Protein AF-A0A7J2Z016-F1 (afdb_monomer_lite)

Structure (mmCIF, N/CA/C/O backbone):
data_AF-A0A7J2Z016-F1
#
_entry.id   AF-A0A7J2Z016-F1
#
loop_
_atom_site.group_PDB
_atom_site.id
_atom_site.type_symbol
_atom_site.label_atom_id
_atom_site.label_alt_id
_atom_site.label_comp_id
_atom_site.label_asym_id
_atom_site.label_entity_id
_atom_site.label_seq_id
_atom_site.pdbx_PDB_ins_code
_atom_site.Cartn_x
_atom_site.Cartn_y
_atom_site.Cartn_z
_atom_site.occupancy
_atom_site.B_iso_or_equiv
_atom_site.auth_seq_id
_atom_site.auth_comp_id
_atom_site.auth_asym_id
_atom_site.auth_atom_id
_atom_site.pdbx_PDB_model_num
ATOM 1 N N . MET A 1 1 ? 5.847 -7.492 14.030 1.00 51.62 1 MET A N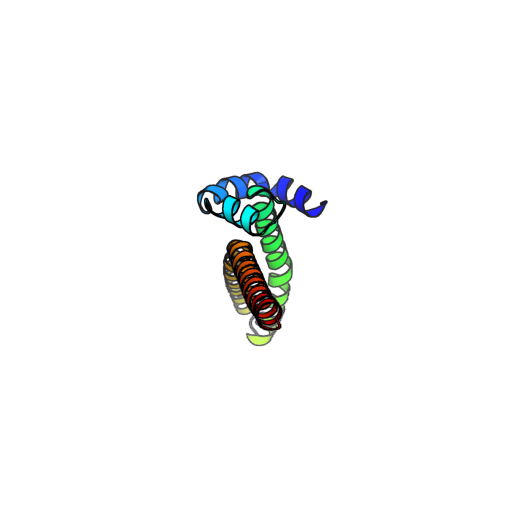 1
ATOM 2 C CA . MET A 1 1 ? 6.510 -6.354 14.717 1.00 51.62 1 MET A CA 1
ATOM 3 C C . MET A 1 1 ? 7.839 -5.915 14.092 1.00 51.62 1 MET A C 1
ATOM 5 O O . MET A 1 1 ? 8.040 -4.714 14.001 1.00 51.62 1 MET A O 1
ATOM 9 N N . LYS A 1 2 ? 8.727 -6.807 13.609 1.00 63.06 2 LYS A N 1
ATOM 10 C CA . LYS A 1 2 ? 10.016 -6.391 13.001 1.00 63.06 2 LYS A CA 1
ATOM 11 C C . LYS A 1 2 ? 9.861 -5.505 11.745 1.00 63.06 2 LYS A C 1
ATOM 13 O O . LYS A 1 2 ? 10.536 -4.492 11.645 1.00 63.06 2 LYS A O 1
ATOM 18 N N . PHE A 1 3 ? 8.912 -5.823 10.859 1.00 64.44 3 PHE A N 1
ATOM 19 C CA . PHE A 1 3 ? 8.652 -5.057 9.625 1.00 64.44 3 PHE A CA 1
ATOM 20 C C . PHE A 1 3 ? 8.160 -3.624 9.872 1.00 64.44 3 PHE A C 1
ATOM 22 O O . PHE A 1 3 ? 8.655 -2.696 9.249 1.00 64.44 3 PHE A O 1
ATOM 29 N N . ALA A 1 4 ? 7.243 -3.440 10.830 1.00 64.50 4 ALA A N 1
ATOM 30 C CA . ALA A 1 4 ? 6.714 -2.125 11.201 1.00 64.50 4 ALA A CA 1
ATOM 31 C C . ALA A 1 4 ? 7.809 -1.183 11.720 1.00 64.50 4 ALA A C 1
ATOM 33 O O . ALA A 1 4 ? 7.789 0.016 11.461 1.00 64.50 4 ALA A O 1
ATOM 34 N N . LYS A 1 5 ? 8.782 -1.747 12.444 1.00 68.75 5 LYS A N 1
ATOM 35 C CA . LYS A 1 5 ? 9.903 -0.998 13.008 1.00 68.75 5 LYS A CA 1
ATOM 36 C C . LYS A 1 5 ? 10.872 -0.546 11.913 1.00 68.75 5 LYS A C 1
ATOM 38 O O . LYS A 1 5 ? 11.269 0.609 11.907 1.00 68.75 5 LYS A O 1
ATOM 43 N N . VAL A 1 6 ? 11.170 -1.428 10.954 1.00 72.38 6 VAL A N 1
ATOM 44 C CA . VAL A 1 6 ? 11.998 -1.099 9.781 1.00 72.38 6 VAL A CA 1
ATOM 45 C C . VAL A 1 6 ? 11.319 -0.039 8.910 1.00 72.38 6 VAL A C 1
ATOM 47 O O . VAL A 1 6 ? 11.959 0.941 8.546 1.00 72.38 6 VAL A O 1
ATOM 50 N N . SER A 1 7 ? 10.018 -0.176 8.627 1.00 73.81 7 SER A N 1
ATOM 51 C CA . SER A 1 7 ? 9.289 0.825 7.837 1.00 73.81 7 SER A CA 1
ATOM 52 C C . SER A 1 7 ? 9.249 2.191 8.513 1.00 73.81 7 SER A C 1
ATOM 54 O O . SER A 1 7 ? 9.426 3.205 7.848 1.00 73.81 7 SER A O 1
ATOM 56 N N . MET A 1 8 ? 9.053 2.219 9.832 1.00 75.75 8 MET A N 1
ATOM 57 C CA . MET A 1 8 ? 9.087 3.447 10.623 1.00 75.75 8 MET A CA 1
ATOM 58 C C . MET A 1 8 ? 10.451 4.133 10.514 1.00 75.75 8 MET A C 1
ATOM 60 O O . MET A 1 8 ? 10.512 5.290 10.135 1.00 75.75 8 MET A O 1
ATOM 64 N N . THR A 1 9 ? 11.563 3.440 10.752 1.00 77.50 9 THR A N 1
ATOM 65 C CA . THR A 1 9 ? 12.880 4.101 10.765 1.00 77.50 9 THR A CA 1
ATOM 66 C C . THR A 1 9 ? 13.234 4.798 9.445 1.00 77.50 9 THR A C 1
ATOM 68 O O . THR A 1 9 ? 13.809 5.881 9.477 1.00 77.50 9 THR A O 1
ATOM 71 N N . PHE A 1 10 ? 12.872 4.220 8.295 1.00 74.38 10 PHE A N 1
ATOM 72 C CA . PHE A 1 10 ? 13.225 4.783 6.985 1.00 74.38 10 PHE A CA 1
ATOM 73 C C . PHE A 1 10 ? 12.164 5.724 6.399 1.00 74.38 10 PHE A C 1
ATOM 75 O O . PHE A 1 10 ? 12.514 6.695 5.732 1.00 74.38 10 PHE A O 1
ATOM 82 N N . PHE A 1 11 ? 10.875 5.458 6.635 1.00 85.31 11 PHE A N 1
ATOM 83 C CA . PHE A 1 11 ? 9.772 6.149 5.949 1.00 85.31 11 PHE A CA 1
ATOM 84 C C . PHE A 1 11 ? 8.892 6.984 6.880 1.00 85.31 11 PHE A C 1
ATOM 86 O O . PHE A 1 11 ? 7.852 7.477 6.444 1.00 85.31 11 PHE A O 1
ATOM 93 N N . HIS A 1 12 ? 9.279 7.171 8.142 1.00 83.88 12 HIS A N 1
ATOM 94 C CA . HIS A 1 12 ? 8.583 8.071 9.062 1.00 83.88 12 HIS A CA 1
ATOM 95 C C . HIS A 1 12 ? 8.437 9.511 8.539 1.00 83.88 12 HIS A C 1
ATOM 97 O O . HIS A 1 12 ? 7.299 9.971 8.476 1.00 83.88 12 HIS A O 1
ATOM 103 N N . PRO A 1 13 ? 9.498 10.209 8.072 1.00 83.81 13 PRO A N 1
ATOM 104 C CA . PRO A 1 13 ? 9.358 11.602 7.630 1.00 83.81 13 PRO A CA 1
ATOM 105 C C . PRO A 1 13 ? 8.454 11.741 6.396 1.00 83.81 13 PRO A C 1
ATOM 107 O O . PRO A 1 13 ? 7.684 12.690 6.281 1.00 83.81 13 PRO A O 1
ATOM 110 N N . LEU A 1 14 ? 8.494 10.761 5.487 1.00 82.50 14 LEU A N 1
ATOM 111 C CA . LEU A 1 14 ? 7.605 10.720 4.324 1.00 82.50 14 LEU A CA 1
ATOM 112 C C . LEU A 1 14 ? 6.155 10.450 4.733 1.00 82.50 14 LEU A C 1
ATOM 114 O O . LEU A 1 14 ? 5.236 11.069 4.203 1.00 82.50 14 LEU A O 1
ATOM 118 N N . ALA A 1 15 ? 5.941 9.553 5.695 1.00 83.88 15 ALA A N 1
ATOM 119 C CA . ALA A 1 15 ? 4.611 9.269 6.209 1.00 83.88 15 ALA A CA 1
ATOM 120 C C . ALA A 1 15 ? 4.006 10.478 6.938 1.00 83.88 15 ALA A C 1
ATOM 122 O O . ALA A 1 15 ? 2.830 10.768 6.738 1.00 83.88 15 ALA A O 1
ATOM 123 N N . GLU A 1 16 ? 4.790 11.217 7.725 1.00 84.88 16 GLU A N 1
ATOM 124 C CA . GLU A 1 16 ? 4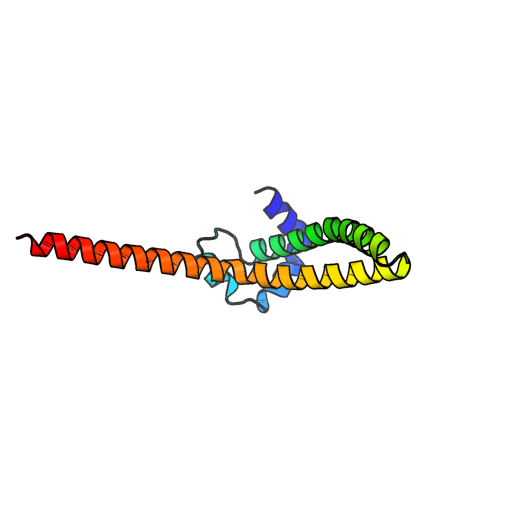.323 12.452 8.368 1.00 84.88 16 GLU A CA 1
ATOM 125 C C . GLU A 1 16 ? 3.989 13.549 7.355 1.00 84.88 16 GLU A C 1
ATOM 127 O O . GLU A 1 16 ? 2.975 14.223 7.515 1.00 84.88 16 GLU A O 1
ATOM 132 N N . ALA A 1 17 ? 4.771 13.689 6.281 1.00 86.56 17 ALA A N 1
ATOM 133 C CA . ALA A 1 17 ? 4.501 14.670 5.230 1.00 86.56 17 ALA A CA 1
ATOM 134 C C . ALA A 1 17 ? 3.209 14.374 4.448 1.00 86.56 17 ALA A C 1
ATOM 136 O O . ALA A 1 17 ? 2.536 15.294 3.982 1.00 86.56 17 ALA A O 1
ATOM 137 N N . ILE A 1 18 ? 2.856 13.094 4.296 1.00 85.56 18 ILE A N 1
ATOM 138 C CA . ILE A 1 18 ? 1.681 12.659 3.529 1.00 85.56 18 ILE A CA 1
ATOM 139 C C . ILE A 1 18 ? 0.432 12.529 4.425 1.00 85.56 18 ILE A C 1
ATOM 141 O O . ILE A 1 18 ? -0.697 12.622 3.942 1.00 85.56 18 ILE A O 1
ATOM 145 N N . LEU A 1 19 ? 0.601 12.375 5.742 1.00 86.62 19 LEU A N 1
ATOM 146 C CA . LEU A 1 19 ? -0.494 12.260 6.711 1.00 86.62 19 LEU A CA 1
ATOM 147 C C . LEU A 1 19 ? -1.580 13.358 6.597 1.00 86.62 19 LEU A C 1
ATOM 149 O O . LEU A 1 19 ? -2.757 13.002 6.699 1.00 86.62 19 LEU A O 1
ATOM 153 N N . PRO A 1 20 ? -1.261 14.649 6.355 1.00 88.25 20 PRO A N 1
ATOM 154 C CA . PRO A 1 20 ? -2.262 15.712 6.242 1.00 88.25 20 PRO A CA 1
ATOM 155 C C . PRO A 1 20 ? -3.259 15.504 5.098 1.00 88.25 20 PRO A C 1
ATOM 157 O O . PRO A 1 20 ? -4.385 15.986 5.183 1.00 88.25 20 PRO A O 1
ATOM 160 N N . TYR A 1 21 ? -2.882 14.762 4.052 1.00 86.06 21 TYR A N 1
ATOM 161 C CA . TYR A 1 21 ? -3.771 14.440 2.933 1.00 86.06 21 TYR A CA 1
ATOM 162 C C . TYR A 1 21 ? -4.811 13.368 3.292 1.00 86.06 21 TYR A C 1
ATOM 164 O O . TYR A 1 21 ? -5.784 13.185 2.563 1.00 86.06 21 TYR A O 1
ATOM 172 N N . PHE A 1 22 ? -4.637 12.675 4.423 1.00 85.75 22 PHE A N 1
ATOM 173 C CA . PHE A 1 22 ? -5.505 11.586 4.871 1.00 85.75 22 PHE A CA 1
ATOM 174 C C . PHE A 1 22 ? -5.988 11.789 6.320 1.00 85.75 22 PHE A C 1
ATOM 176 O O . PHE A 1 22 ? -5.725 10.947 7.186 1.00 85.75 22 PHE A O 1
ATOM 183 N N . PRO A 1 23 ? -6.736 12.872 6.616 1.00 82.75 23 PRO A N 1
ATOM 184 C CA . PRO A 1 23 ? -7.168 13.188 7.981 1.00 82.75 23 PRO A CA 1
ATOM 185 C C . PRO A 1 23 ? -8.107 12.121 8.572 1.00 82.75 23 PRO A C 1
ATOM 187 O O . PRO A 1 23 ? -8.061 11.829 9.768 1.00 82.75 23 PRO A O 1
ATOM 190 N N . GLU A 1 24 ? -8.923 11.482 7.730 1.00 86.25 24 GLU A N 1
ATOM 191 C CA . GLU A 1 24 ? -9.882 10.447 8.139 1.00 86.25 24 GLU A CA 1
ATOM 192 C C . GLU A 1 24 ? -9.217 9.117 8.511 1.00 86.25 24 GLU A C 1
ATOM 194 O O . GLU A 1 24 ? -9.790 8.336 9.275 1.00 86.25 24 GLU A O 1
ATOM 199 N N . LEU A 1 25 ? -7.986 8.874 8.045 1.00 86.38 25 LEU A N 1
ATOM 200 C CA . LEU A 1 25 ? -7.318 7.574 8.143 1.00 86.38 25 LEU A CA 1
ATOM 201 C C . LEU A 1 25 ? -7.190 7.094 9.592 1.00 86.38 25 LEU A C 1
ATOM 203 O O . LEU A 1 25 ? -7.366 5.914 9.880 1.00 86.38 25 LEU A O 1
ATOM 207 N N . LYS A 1 26 ? -6.943 8.013 10.534 1.00 85.19 26 LYS A N 1
ATOM 208 C CA . LYS A 1 26 ? -6.894 7.688 11.970 1.00 85.19 26 LYS A CA 1
ATOM 209 C C . LYS A 1 26 ? -8.229 7.145 12.480 1.00 85.19 26 LYS A C 1
ATOM 211 O O . LYS A 1 26 ? -8.260 6.197 13.268 1.00 85.19 26 LYS A O 1
ATOM 216 N N . SER A 1 27 ? -9.329 7.760 12.052 1.00 86.38 27 SER A N 1
ATOM 217 C CA . SER A 1 27 ? -10.676 7.350 12.445 1.00 86.38 27 SER A CA 1
ATOM 218 C C . SER A 1 27 ? -11.067 6.021 11.796 1.00 86.38 27 SER A C 1
ATOM 220 O O . SER A 1 27 ? -11.614 5.151 12.479 1.00 86.38 27 SER A O 1
ATOM 222 N N . ASP A 1 28 ? -10.682 5.814 10.536 1.00 86.38 28 ASP A N 1
ATOM 223 C CA . ASP A 1 28 ? -10.953 4.585 9.794 1.00 86.38 28 ASP A CA 1
ATOM 224 C C . ASP A 1 28 ? -10.168 3.400 10.357 1.00 86.38 28 ASP A C 1
ATOM 226 O O . ASP A 1 28 ? -10.741 2.340 10.595 1.00 86.38 28 ASP A O 1
ATOM 230 N N . LEU A 1 29 ? -8.884 3.571 10.683 1.00 87.69 29 LEU A N 1
ATOM 231 C CA . LEU A 1 29 ? -8.086 2.520 11.326 1.00 87.69 29 LEU A CA 1
ATOM 232 C C . LEU A 1 29 ? -8.695 2.085 12.665 1.00 87.69 29 LEU A C 1
ATOM 234 O O . LEU A 1 29 ? -8.802 0.886 12.944 1.00 87.69 29 LEU A O 1
ATOM 238 N N . LYS A 1 30 ? -9.169 3.049 13.466 1.00 87.06 30 LYS A N 1
ATOM 239 C CA . LYS A 1 30 ? -9.837 2.769 14.742 1.00 87.06 30 LYS A CA 1
ATOM 240 C C . LYS A 1 30 ? -11.148 2.004 14.536 1.00 87.06 30 LYS A C 1
ATOM 242 O O . LYS A 1 30 ? -11.394 1.030 15.247 1.00 87.06 30 LYS A O 1
ATOM 247 N N . ARG A 1 31 ? -11.969 2.402 13.558 1.00 83.88 31 ARG A N 1
ATOM 248 C CA . ARG A 1 31 ? -13.235 1.723 13.209 1.00 83.88 31 ARG A CA 1
ATOM 249 C C . ARG A 1 31 ? -13.005 0.320 12.638 1.00 83.88 31 ARG A C 1
ATOM 251 O O . ARG A 1 31 ? -13.730 -0.611 12.988 1.00 83.88 31 ARG A O 1
ATOM 258 N N . ALA A 1 32 ? -11.958 0.150 11.834 1.00 83.94 32 ALA A N 1
ATOM 259 C CA . ALA A 1 32 ? -11.528 -1.136 11.293 1.00 83.94 32 ALA A CA 1
ATOM 260 C C . ALA A 1 32 ? -10.953 -2.077 12.371 1.00 83.94 32 ALA A C 1
ATOM 262 O O . ALA A 1 32 ? -10.832 -3.278 12.142 1.00 83.94 32 ALA A O 1
ATOM 263 N N . GLY A 1 33 ? -10.628 -1.565 13.565 1.00 83.19 33 GLY A N 1
ATOM 264 C CA . GLY A 1 33 ? -10.018 -2.346 14.645 1.00 83.19 33 GLY A CA 1
ATOM 265 C C . GLY A 1 33 ? -8.535 -2.647 14.415 1.00 83.19 33 GLY A C 1
ATOM 266 O O . GLY A 1 33 ? -7.995 -3.578 15.014 1.00 83.19 33 GLY A O 1
ATOM 267 N N . ILE A 1 34 ? -7.870 -1.874 13.554 1.00 85.19 34 ILE A N 1
ATOM 268 C CA . ILE A 1 34 ? -6.447 -2.027 13.259 1.00 85.19 34 ILE A CA 1
ATOM 269 C C . ILE A 1 34 ? -5.650 -1.325 14.365 1.00 85.19 34 ILE A C 1
ATOM 271 O O . ILE A 1 34 ? -5.768 -0.120 14.572 1.00 85.19 34 ILE A O 1
ATOM 275 N N . ARG A 1 35 ? -4.823 -2.087 15.092 1.00 82.50 35 ARG A N 1
ATOM 276 C CA . ARG A 1 35 ? -3.982 -1.594 16.201 1.00 82.50 35 ARG A CA 1
ATOM 277 C C . ARG A 1 35 ? -2.669 -0.969 15.703 1.00 82.50 35 ARG A C 1
ATOM 279 O O . ARG A 1 35 ? -1.602 -1.339 16.180 1.00 82.50 35 ARG A O 1
ATOM 286 N N . LEU A 1 36 ? -2.745 -0.086 14.711 1.00 82.50 36 LEU A N 1
ATOM 287 C CA . LEU A 1 36 ? -1.592 0.631 14.154 1.00 82.50 36 LEU A CA 1
ATOM 288 C C . LEU A 1 36 ? -1.858 2.133 14.182 1.00 82.50 36 LEU A C 1
ATOM 290 O O . LEU A 1 36 ? -2.994 2.574 13.986 1.00 82.50 36 LEU A O 1
ATOM 294 N N . SER A 1 37 ? -0.807 2.919 14.401 1.00 85.81 37 SER A N 1
ATOM 295 C CA . SER A 1 37 ? -0.868 4.365 14.187 1.00 85.81 37 SER A CA 1
ATOM 296 C C . SER A 1 37 ? -1.035 4.676 12.695 1.00 85.81 37 SER A C 1
ATOM 298 O O . SER A 1 37 ? -0.537 3.942 11.842 1.00 85.81 37 SER A O 1
ATOM 300 N N . SER A 1 38 ? -1.686 5.795 12.361 1.00 85.19 38 SER A N 1
ATOM 301 C CA . SER A 1 38 ? -1.815 6.265 10.973 1.00 85.19 38 SER A CA 1
ATOM 302 C C . SER A 1 38 ? -0.459 6.405 10.284 1.00 85.19 38 SER A C 1
ATOM 304 O O . SER A 1 38 ? -0.321 6.059 9.114 1.00 85.19 38 SER A O 1
ATOM 306 N N . VAL A 1 39 ? 0.554 6.846 11.035 1.00 85.50 39 VAL A N 1
ATOM 307 C CA . VAL A 1 39 ? 1.928 6.980 10.540 1.00 85.50 39 VAL A CA 1
ATOM 308 C C . VAL A 1 39 ? 2.552 5.607 10.288 1.00 85.50 39 VAL A C 1
ATOM 310 O O . VAL A 1 39 ? 3.133 5.391 9.234 1.00 85.50 39 VAL A O 1
ATOM 313 N N . GLU A 1 40 ? 2.370 4.641 11.198 1.00 84.12 40 GLU A N 1
ATOM 314 C CA . GLU A 1 40 ? 2.871 3.266 11.013 1.00 84.12 40 GLU A CA 1
ATOM 315 C C . GLU A 1 40 ? 2.263 2.599 9.786 1.00 84.12 40 GLU A C 1
ATOM 317 O O . GLU A 1 40 ? 2.971 1.939 9.025 1.00 84.12 40 GLU A O 1
ATOM 322 N N . PHE A 1 41 ? 0.955 2.776 9.600 1.00 87.56 41 PHE A N 1
ATOM 323 C CA . PHE A 1 41 ? 0.228 2.231 8.464 1.00 87.56 41 PHE A CA 1
ATOM 324 C C . PHE A 1 41 ? 0.750 2.813 7.148 1.00 87.56 41 PHE A C 1
ATOM 326 O O . PHE A 1 41 ? 1.039 2.074 6.209 1.00 87.56 41 PHE A O 1
ATOM 333 N N . LEU A 1 42 ? 0.950 4.131 7.093 1.00 87.62 42 LEU A N 1
ATOM 334 C CA . LEU A 1 42 ? 1.426 4.789 5.883 1.00 87.62 42 LEU A CA 1
ATOM 335 C C . LEU A 1 42 ? 2.896 4.455 5.587 1.00 87.62 42 LEU A C 1
ATOM 337 O O . LEU A 1 42 ? 3.229 4.137 4.447 1.00 87.62 42 LEU A O 1
ATOM 341 N N . SER A 1 43 ? 3.759 4.419 6.607 1.00 87.19 43 SER A N 1
ATOM 342 C CA . SER A 1 43 ? 5.148 3.965 6.460 1.00 87.19 43 SER A CA 1
ATOM 343 C C . SER A 1 43 ? 5.228 2.519 5.962 1.00 87.19 43 SER A C 1
ATOM 345 O O . SER A 1 43 ? 6.072 2.208 5.120 1.00 87.19 43 SER A O 1
ATOM 347 N N . GLN A 1 44 ? 4.354 1.627 6.444 1.00 87.69 44 GLN A N 1
ATOM 348 C CA . GLN A 1 44 ? 4.262 0.265 5.911 1.00 87.69 44 GLN A CA 1
ATOM 349 C C . GLN A 1 44 ? 3.821 0.256 4.448 1.00 87.69 44 GLN A C 1
ATOM 351 O O . GLN A 1 44 ? 4.438 -0.443 3.648 1.00 87.69 44 GLN A O 1
ATOM 356 N N . GLY A 1 45 ? 2.800 1.038 4.088 1.00 87.06 45 GLY A N 1
ATOM 357 C CA . GLY A 1 45 ? 2.332 1.169 2.706 1.00 87.06 45 GLY A CA 1
ATOM 358 C C . GLY A 1 45 ? 3.444 1.593 1.747 1.00 87.06 45 GLY A C 1
ATOM 359 O O . GLY A 1 45 ? 3.640 0.952 0.715 1.00 87.06 45 GLY A O 1
ATOM 360 N N . ILE A 1 46 ? 4.229 2.604 2.128 1.00 87.88 46 ILE A N 1
ATOM 361 C CA . ILE A 1 46 ? 5.376 3.082 1.341 1.00 87.88 46 ILE A CA 1
ATOM 362 C C . ILE A 1 46 ? 6.430 1.977 1.179 1.00 87.88 46 ILE A C 1
ATOM 364 O O . ILE A 1 46 ? 6.930 1.757 0.074 1.00 87.88 46 ILE A O 1
ATOM 368 N N . LEU A 1 47 ? 6.736 1.232 2.247 1.00 88.44 47 LEU A N 1
ATOM 369 C CA . LEU A 1 47 ? 7.669 0.107 2.160 1.00 88.44 47 LEU A CA 1
ATOM 370 C C . LEU A 1 47 ? 7.146 -0.976 1.206 1.00 88.44 47 LEU A C 1
ATOM 372 O O . LEU A 1 47 ? 7.904 -1.466 0.369 1.00 88.44 47 LEU A O 1
ATOM 376 N N . TYR A 1 48 ? 5.862 -1.333 1.290 1.00 88.06 48 TYR A N 1
ATOM 377 C CA . TYR A 1 48 ? 5.263 -2.306 0.374 1.00 88.06 48 TYR A CA 1
ATOM 378 C C . TYR A 1 48 ? 5.344 -1.850 -1.080 1.00 88.06 48 TYR A C 1
ATOM 380 O O . TYR A 1 48 ? 5.665 -2.664 -1.939 1.00 88.06 48 TYR A O 1
ATOM 388 N N . MET A 1 49 ? 5.125 -0.567 -1.365 1.00 89.25 49 MET A N 1
ATOM 389 C CA . MET A 1 49 ? 5.284 -0.031 -2.721 1.00 89.25 49 MET A CA 1
ATOM 390 C C . MET A 1 49 ? 6.710 -0.153 -3.222 1.00 89.25 49 MET A C 1
ATOM 392 O O . MET A 1 49 ? 6.916 -0.579 -4.354 1.00 89.25 49 MET A O 1
ATOM 396 N N . LEU A 1 50 ? 7.695 0.157 -2.379 1.00 89.31 50 LEU A N 1
ATOM 397 C CA . LEU A 1 50 ? 9.093 -0.031 -2.742 1.00 89.31 50 LEU A CA 1
ATOM 398 C C . LEU A 1 50 ? 9.386 -1.507 -3.050 1.00 89.31 50 LEU A C 1
ATOM 400 O O . LEU A 1 50 ? 10.051 -1.817 -4.034 1.00 89.31 50 LEU A O 1
ATOM 404 N N . LEU A 1 51 ? 8.850 -2.424 -2.245 1.00 89.62 51 LEU A N 1
ATOM 405 C CA . LEU A 1 51 ? 9.043 -3.859 -2.433 1.00 89.62 51 LEU A CA 1
ATOM 406 C C . LEU A 1 51 ? 8.380 -4.364 -3.726 1.00 89.62 51 LEU A C 1
ATOM 408 O O . LEU A 1 51 ? 8.998 -5.104 -4.491 1.00 89.62 51 LEU A O 1
ATOM 412 N N . VAL A 1 52 ? 7.154 -3.912 -4.002 1.00 89.50 52 VAL A N 1
ATOM 413 C CA . VAL A 1 52 ? 6.435 -4.189 -5.254 1.00 89.50 52 VAL A CA 1
ATOM 414 C C . VAL A 1 52 ? 7.182 -3.604 -6.448 1.00 89.50 52 VAL A C 1
ATOM 416 O O . VAL A 1 52 ? 7.242 -4.254 -7.483 1.00 89.50 52 VAL A O 1
ATOM 419 N N . PHE A 1 53 ? 7.804 -2.433 -6.318 1.00 90.00 53 PHE A N 1
ATOM 420 C CA . PHE A 1 53 ? 8.602 -1.839 -7.388 1.00 90.00 53 PHE A CA 1
ATOM 421 C C . PHE A 1 53 ? 9.867 -2.651 -7.686 1.00 90.00 53 PHE A C 1
ATOM 423 O O . PHE A 1 53 ? 10.124 -2.982 -8.842 1.00 90.00 53 PHE A O 1
ATOM 430 N N . ILE A 1 54 ? 10.630 -3.013 -6.648 1.00 91.31 54 ILE A N 1
ATOM 431 C CA . ILE A 1 54 ? 11.890 -3.764 -6.776 1.00 91.31 54 ILE A CA 1
ATOM 432 C C . ILE A 1 54 ? 11.657 -5.134 -7.417 1.00 91.31 54 ILE A C 1
ATOM 434 O O . ILE A 1 54 ? 12.469 -5.575 -8.225 1.00 91.31 54 ILE A O 1
ATOM 438 N N . ILE A 1 55 ? 10.556 -5.804 -7.071 1.00 90.88 55 ILE A N 1
ATOM 439 C CA . ILE A 1 55 ? 10.217 -7.123 -7.622 1.00 90.88 55 ILE A CA 1
ATOM 440 C C . ILE A 1 55 ? 9.483 -6.982 -8.960 1.00 90.88 55 ILE A C 1
ATOM 442 O O . ILE A 1 55 ? 9.738 -7.737 -9.893 1.00 90.88 55 ILE A O 1
ATOM 446 N N . GLY A 1 56 ? 8.582 -6.011 -9.082 1.00 88.69 56 GLY A N 1
ATOM 447 C CA . GLY A 1 56 ? 7.748 -5.814 -10.263 1.00 88.69 56 GLY A CA 1
ATOM 448 C C . GLY A 1 56 ? 8.546 -5.350 -11.474 1.00 88.69 56 GLY A C 1
ATOM 449 O O . GLY A 1 56 ? 8.344 -5.872 -12.565 1.00 88.69 56 GLY A O 1
ATOM 450 N N . LEU A 1 57 ? 9.490 -4.424 -11.300 1.00 89.81 57 LEU A N 1
ATOM 451 C CA . LEU A 1 57 ? 10.281 -3.881 -12.405 1.00 89.81 57 LEU A CA 1
ATOM 452 C C . LEU A 1 57 ? 11.062 -4.954 -13.190 1.00 89.81 57 LEU A C 1
ATOM 454 O O . LEU A 1 57 ? 10.909 -4.981 -14.411 1.00 89.81 57 LEU A O 1
ATOM 458 N N . PRO A 1 58 ? 11.844 -5.869 -12.578 1.00 89.88 58 PRO A N 1
ATOM 459 C CA . PRO A 1 58 ? 12.525 -6.920 -13.334 1.00 89.88 58 PRO A CA 1
ATOM 460 C C . PRO A 1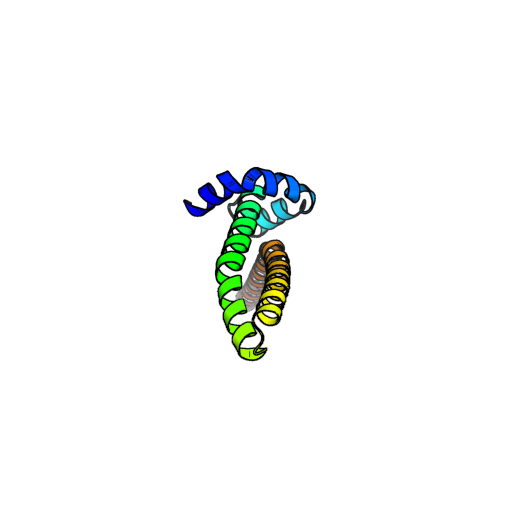 58 ? 11.536 -7.892 -13.986 1.00 89.88 58 PRO A C 1
ATOM 462 O O . PRO A 1 58 ? 11.741 -8.279 -15.134 1.00 89.88 58 PRO A O 1
ATOM 465 N N . VAL A 1 59 ? 10.438 -8.237 -13.304 1.00 90.06 59 VAL A N 1
ATOM 466 C CA . VAL A 1 59 ? 9.399 -9.126 -13.849 1.00 90.06 59 VAL A CA 1
ATOM 467 C C . VAL A 1 59 ? 8.765 -8.517 -15.101 1.00 90.06 59 VAL A C 1
ATOM 469 O O . VAL A 1 59 ? 8.753 -9.148 -16.158 1.00 90.06 59 VAL A O 1
ATOM 472 N N . PHE A 1 60 ? 8.296 -7.271 -15.021 1.00 88.94 60 PHE A N 1
ATOM 473 C CA . PHE A 1 60 ? 7.698 -6.577 -16.160 1.00 88.94 60 PHE A CA 1
ATOM 474 C C . PHE A 1 60 ? 8.716 -6.290 -17.260 1.00 88.94 60 PHE A C 1
ATOM 476 O O . PHE A 1 60 ? 8.372 -6.406 -18.432 1.00 88.94 60 PHE A O 1
ATOM 483 N N . SER A 1 61 ? 9.962 -5.965 -16.910 1.00 88.31 61 SER A N 1
ATOM 484 C CA . SER A 1 61 ? 11.034 -5.740 -17.884 1.00 88.31 61 SER A CA 1
ATOM 485 C C . SER A 1 61 ? 11.271 -6.981 -18.748 1.00 88.31 61 SER A C 1
ATOM 487 O O . SER A 1 61 ? 11.282 -6.874 -19.973 1.00 88.31 61 SER A O 1
ATOM 489 N N . VAL A 1 62 ? 11.353 -8.172 -18.143 1.00 88.00 62 VAL A N 1
ATOM 490 C CA . VAL A 1 62 ? 11.518 -9.437 -18.883 1.00 88.00 62 VAL A CA 1
ATOM 491 C C . VAL A 1 62 ? 10.306 -9.730 -19.769 1.00 88.00 62 VAL A C 1
ATOM 493 O O . VAL A 1 62 ? 10.473 -10.070 -20.942 1.00 88.00 62 VAL A O 1
ATOM 496 N N . ILE A 1 63 ? 9.090 -9.555 -19.243 1.00 89.50 63 ILE A N 1
ATOM 497 C CA . ILE A 1 63 ? 7.852 -9.777 -20.003 1.00 89.50 63 ILE A CA 1
ATOM 498 C C . ILE A 1 63 ? 7.803 -8.839 -21.215 1.00 89.50 63 ILE A C 1
ATOM 500 O O . ILE A 1 63 ? 7.674 -9.290 -22.351 1.00 89.50 63 ILE A O 1
ATOM 504 N N . PHE A 1 64 ? 7.959 -7.533 -21.012 1.00 88.25 64 PHE A N 1
ATOM 505 C CA . PHE A 1 64 ? 7.855 -6.563 -22.099 1.00 88.25 64 PHE A CA 1
ATOM 506 C C . PHE A 1 64 ? 9.006 -6.662 -23.100 1.00 88.25 64 PHE A C 1
ATOM 508 O O . PHE A 1 64 ? 8.765 -6.509 -24.298 1.00 88.25 64 PHE A O 1
ATOM 515 N N . ALA A 1 65 ? 10.226 -6.978 -22.658 1.00 86.19 65 ALA A N 1
ATOM 516 C CA . ALA A 1 65 ? 11.343 -7.236 -23.565 1.00 86.19 65 ALA A CA 1
ATOM 517 C C . ALA A 1 65 ? 11.054 -8.419 -24.505 1.00 86.19 65 ALA A C 1
ATOM 519 O O . ALA A 1 65 ? 11.367 -8.340 -25.695 1.00 86.19 65 ALA A O 1
ATOM 520 N N . PHE A 1 66 ? 10.405 -9.477 -24.005 1.00 88.00 66 PHE A N 1
ATOM 521 C CA . PHE A 1 66 ? 10.000 -10.623 -24.822 1.00 88.00 66 PHE A CA 1
ATOM 522 C C . PHE A 1 66 ? 8.902 -10.264 -25.836 1.00 88.00 66 PHE A C 1
ATOM 524 O O . PHE A 1 66 ? 9.000 -10.624 -27.009 1.00 88.00 66 PHE A O 1
ATOM 531 N N . PHE A 1 67 ? 7.876 -9.519 -25.415 1.00 87.50 67 PHE A N 1
ATOM 532 C CA . PHE A 1 67 ? 6.740 -9.170 -26.278 1.00 87.50 67 PHE A CA 1
ATOM 533 C C . PHE A 1 67 ? 7.082 -8.133 -27.357 1.00 87.50 67 PHE A C 1
ATOM 535 O O . PHE A 1 67 ? 6.676 -8.283 -28.509 1.00 87.50 67 PHE A O 1
ATOM 542 N N . LEU A 1 68 ? 7.824 -7.079 -27.005 1.00 83.50 68 LEU A N 1
ATOM 543 C CA . LEU A 1 68 ? 8.078 -5.938 -27.895 1.00 83.50 68 LEU A CA 1
ATOM 544 C C . LEU A 1 68 ? 9.292 -6.141 -28.810 1.00 83.50 68 LEU A C 1
ATOM 546 O O . LEU A 1 68 ? 9.528 -5.316 -29.691 1.00 83.50 68 LEU A O 1
ATOM 550 N N . LYS A 1 69 ? 10.075 -7.213 -28.600 1.00 80.62 69 LYS A N 1
ATOM 551 C CA . LYS A 1 69 ? 11.305 -7.551 -29.350 1.00 80.62 69 LYS A CA 1
ATOM 552 C C . LYS A 1 69 ? 12.339 -6.413 -29.433 1.00 80.62 69 LYS A C 1
ATOM 554 O O . LYS A 1 69 ? 13.269 -6.472 -30.230 1.00 80.62 69 LYS A O 1
ATOM 559 N N . SER A 1 70 ? 12.189 -5.384 -28.603 1.00 82.62 70 SER A N 1
ATOM 560 C CA . SER A 1 70 ? 13.055 -4.214 -28.513 1.00 82.62 70 SER A CA 1
ATOM 561 C C . SER A 1 70 ? 13.309 -3.915 -27.043 1.00 82.62 70 SER A C 1
ATOM 563 O O . SER A 1 70 ? 12.381 -3.616 -26.288 1.00 82.62 70 SER A O 1
ATOM 565 N N . PHE A 1 71 ? 14.573 -4.013 -26.629 1.00 79.94 71 PHE A N 1
ATOM 566 C CA . PHE A 1 71 ? 14.969 -3.898 -25.226 1.00 79.94 71 PHE A CA 1
ATOM 567 C C . PHE A 1 71 ? 14.646 -2.517 -24.636 1.00 79.94 71 PHE A C 1
ATOM 569 O O . PHE A 1 71 ? 14.048 -2.427 -23.568 1.00 79.94 71 PHE A O 1
ATOM 576 N N . LEU A 1 72 ? 14.973 -1.440 -25.358 1.00 85.75 72 LEU A N 1
ATOM 577 C CA . LEU A 1 72 ? 14.742 -0.064 -24.902 1.00 85.75 72 LEU A CA 1
ATOM 578 C C . LEU A 1 72 ? 13.250 0.236 -24.725 1.00 85.75 72 LEU A C 1
ATOM 580 O O . LEU A 1 72 ? 12.842 0.802 -23.711 1.00 85.75 72 LEU A O 1
ATOM 584 N N . PHE A 1 73 ? 12.428 -0.177 -25.692 1.00 86.56 73 PHE A N 1
ATOM 585 C CA . PHE A 1 73 ? 10.988 0.066 -25.641 1.00 86.56 73 PHE A CA 1
ATOM 586 C C . PHE A 1 73 ? 10.302 -0.809 -24.580 1.00 86.56 73 PHE A C 1
ATOM 588 O O . PHE A 1 73 ? 9.403 -0.340 -23.879 1.00 86.56 73 PHE A O 1
ATOM 595 N N . GLY A 1 74 ? 10.765 -2.053 -24.406 1.00 86.19 74 GLY A N 1
ATOM 596 C CA . GLY A 1 74 ? 10.306 -2.952 -23.347 1.00 86.19 74 GLY A CA 1
ATOM 597 C C . GLY A 1 74 ? 10.629 -2.424 -21.950 1.00 86.19 74 GLY A C 1
ATOM 598 O O . GLY A 1 74 ? 9.755 -2.398 -21.083 1.00 86.19 74 GLY A O 1
ATOM 599 N N . PHE A 1 75 ? 11.845 -1.913 -21.749 1.00 86.44 75 PHE A N 1
ATOM 600 C CA . PHE A 1 75 ? 12.254 -1.325 -20.476 1.00 86.44 75 PHE A CA 1
ATOM 601 C C . PHE A 1 75 ? 11.442 -0.071 -20.138 1.00 86.44 75 PHE A C 1
ATOM 603 O O . PHE A 1 75 ? 10.889 0.019 -19.041 1.00 86.44 75 PHE A O 1
ATOM 610 N N . LEU A 1 76 ? 11.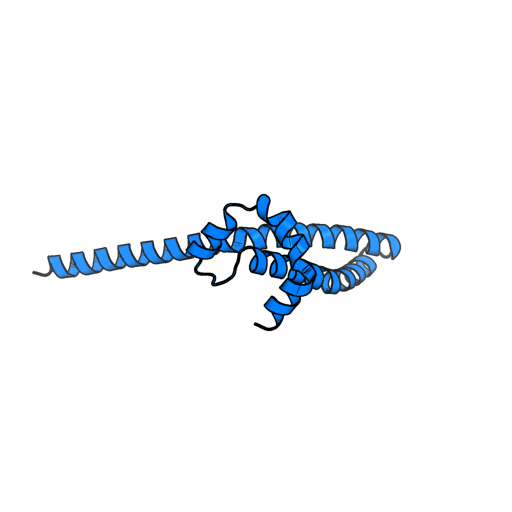284 0.857 -21.087 1.00 89.69 76 LEU A N 1
ATOM 611 C CA . LEU A 1 76 ? 10.493 2.070 -20.866 1.00 89.69 76 LEU A CA 1
ATOM 612 C C . LEU A 1 76 ? 9.027 1.736 -20.539 1.00 89.69 76 LEU A C 1
ATOM 614 O O . LEU A 1 76 ? 8.482 2.241 -19.558 1.00 89.69 76 LEU A O 1
ATOM 618 N N . SER A 1 77 ? 8.426 0.809 -21.292 1.00 88.88 77 SER A N 1
ATOM 619 C CA . SER A 1 77 ? 7.052 0.344 -21.054 1.00 88.88 77 SER A CA 1
ATOM 620 C C . SER A 1 77 ? 6.895 -0.339 -19.690 1.00 88.88 77 SER A C 1
ATOM 622 O O . SER A 1 77 ? 5.875 -0.160 -19.020 1.00 88.88 77 SER A O 1
ATOM 624 N N . SER A 1 78 ? 7.915 -1.081 -19.241 1.00 90.31 78 SER A N 1
ATOM 625 C CA . SER A 1 78 ? 7.916 -1.726 -17.924 1.00 90.31 78 SER A CA 1
ATOM 626 C C . SER A 1 78 ? 7.900 -0.714 -16.781 1.00 90.31 78 SER A C 1
ATOM 628 O O . SER A 1 78 ? 7.142 -0.892 -15.829 1.00 90.31 78 SER A O 1
ATOM 630 N N . ILE A 1 79 ? 8.653 0.384 -16.903 1.00 90.06 79 ILE A N 1
ATOM 631 C CA . ILE A 1 79 ? 8.683 1.453 -15.902 1.00 90.06 79 ILE A CA 1
ATOM 632 C C . ILE A 1 79 ? 7.309 2.115 -15.806 1.00 90.06 79 ILE A C 1
ATOM 634 O O . ILE A 1 79 ? 6.751 2.205 -14.711 1.00 90.06 79 ILE A O 1
ATOM 638 N N . THR A 1 80 ? 6.734 2.528 -16.940 1.00 91.44 80 THR A N 1
ATOM 639 C CA . THR A 1 80 ? 5.413 3.174 -16.973 1.00 91.44 80 THR A CA 1
ATOM 640 C C . THR A 1 80 ? 4.330 2.268 -16.386 1.00 91.44 80 THR A C 1
ATOM 642 O O . THR A 1 80 ? 3.522 2.712 -15.571 1.00 91.44 80 THR A O 1
ATOM 645 N N . THR A 1 81 ? 4.354 0.980 -16.734 1.00 90.38 81 THR A N 1
ATOM 646 C CA . THR A 1 81 ? 3.404 -0.012 -16.210 1.00 90.38 81 THR A CA 1
ATOM 647 C C . THR A 1 81 ? 3.582 -0.223 -14.706 1.00 90.38 81 THR A C 1
ATOM 649 O O . THR A 1 81 ? 2.598 -0.292 -13.973 1.00 90.38 81 THR A O 1
ATOM 652 N N . CYS A 1 82 ? 4.824 -0.275 -14.220 1.00 92.25 82 CYS A N 1
ATOM 653 C CA . CYS A 1 82 ? 5.109 -0.448 -12.799 1.00 92.25 82 CYS A CA 1
ATOM 654 C C . CYS A 1 82 ? 4.590 0.746 -11.982 1.00 92.25 82 CYS A C 1
ATOM 656 O O . CYS A 1 82 ? 3.901 0.547 -10.984 1.00 92.25 82 CYS A O 1
ATOM 658 N N . PHE A 1 83 ? 4.815 1.982 -12.444 1.00 90.88 83 PHE A N 1
ATOM 659 C CA . PHE A 1 83 ? 4.239 3.172 -11.807 1.00 90.88 83 PHE A CA 1
ATOM 660 C C . PHE A 1 83 ? 2.709 3.149 -11.796 1.00 90.88 83 PHE A C 1
ATOM 662 O O . PHE A 1 83 ? 2.106 3.436 -10.764 1.00 90.88 83 PHE A O 1
ATOM 669 N N . PHE A 1 84 ? 2.081 2.752 -12.904 1.00 92.06 84 PHE A N 1
ATOM 670 C CA . PHE A 1 84 ? 0.626 2.635 -12.980 1.00 92.06 84 PHE A CA 1
ATOM 671 C C . PHE A 1 84 ? 0.072 1.632 -11.953 1.00 92.06 84 PHE A C 1
ATOM 673 O O . PHE A 1 84 ? -0.874 1.934 -11.221 1.00 92.06 84 PHE A O 1
ATOM 680 N N . ILE A 1 85 ? 0.707 0.464 -11.833 1.00 91.19 85 ILE A N 1
ATOM 681 C CA . ILE A 1 85 ? 0.338 -0.565 -10.852 1.00 91.19 85 ILE A CA 1
ATOM 682 C C . ILE A 1 85 ? 0.546 -0.063 -9.422 1.00 91.19 85 ILE A C 1
ATOM 684 O O . ILE A 1 85 ? -0.317 -0.280 -8.572 1.00 91.19 85 ILE A O 1
ATOM 688 N N . LEU A 1 86 ? 1.649 0.637 -9.150 1.00 91.81 86 LEU A N 1
ATOM 689 C CA . LEU A 1 86 ? 1.906 1.225 -7.836 1.00 91.81 86 LEU A CA 1
ATOM 690 C C . LEU A 1 86 ? 0.842 2.249 -7.445 1.00 91.81 86 LEU A C 1
ATOM 692 O O . LEU A 1 86 ? 0.394 2.236 -6.300 1.00 91.81 86 LEU A O 1
ATOM 696 N N . SER A 1 87 ? 0.404 3.101 -8.374 1.00 90.50 87 SER A N 1
ATOM 697 C CA . SER A 1 87 ? -0.671 4.063 -8.115 1.00 90.50 87 SER A CA 1
ATOM 698 C C . SER A 1 87 ? -1.981 3.363 -7.754 1.00 90.50 87 SER A C 1
ATOM 700 O O . SER A 1 87 ? -2.612 3.723 -6.759 1.00 90.50 87 SER A O 1
ATOM 702 N N . ILE A 1 88 ? -2.366 2.324 -8.502 1.00 91.69 88 ILE A N 1
ATOM 703 C CA . ILE A 1 88 ? -3.563 1.527 -8.191 1.00 91.69 88 ILE A CA 1
ATOM 704 C C . ILE A 1 88 ? -3.422 0.863 -6.819 1.00 91.69 88 ILE A C 1
ATOM 706 O O . ILE A 1 88 ? -4.340 0.927 -5.999 1.00 91.69 88 ILE A O 1
ATOM 710 N N . PHE A 1 89 ? -2.264 0.262 -6.546 1.00 91.12 89 PHE A N 1
ATOM 711 C CA . PHE A 1 89 ? -1.989 -0.392 -5.274 1.00 91.12 89 PHE A CA 1
ATOM 712 C C . PHE A 1 89 ? -2.045 0.593 -4.098 1.00 91.12 89 PHE A C 1
ATOM 714 O O . PHE A 1 89 ? -2.633 0.269 -3.070 1.00 91.12 89 PHE A O 1
ATOM 721 N N . PHE A 1 90 ? -1.510 1.809 -4.252 1.00 89.19 90 PHE A N 1
ATOM 722 C CA . PHE A 1 90 ? -1.589 2.870 -3.242 1.00 89.19 90 PHE A CA 1
ATOM 723 C C . PHE A 1 90 ? -3.034 3.249 -2.932 1.00 89.19 90 PHE A C 1
ATOM 725 O O . PHE A 1 90 ? -3.430 3.269 -1.765 1.00 89.19 90 PHE A O 1
ATOM 732 N N . ILE A 1 91 ? -3.839 3.492 -3.967 1.00 89.25 91 ILE A N 1
ATOM 733 C CA . ILE A 1 91 ? -5.254 3.838 -3.802 1.00 89.25 91 ILE A CA 1
ATOM 734 C C . ILE A 1 91 ? -5.990 2.704 -3.085 1.00 89.25 91 ILE A C 1
ATOM 736 O O . ILE A 1 91 ? -6.737 2.956 -2.137 1.00 89.25 91 ILE A O 1
ATOM 740 N N . LEU A 1 92 ? -5.759 1.455 -3.490 1.00 89.31 92 LEU A N 1
ATOM 741 C CA . LEU A 1 92 ? -6.373 0.292 -2.854 1.00 89.31 92 LEU A CA 1
ATOM 742 C C . LEU A 1 92 ? -5.945 0.160 -1.384 1.00 89.31 92 LEU A C 1
ATOM 744 O O . LEU A 1 92 ? -6.786 -0.069 -0.517 1.00 89.31 92 LEU A O 1
ATOM 748 N N . TYR A 1 93 ? -4.656 0.342 -1.094 1.00 89.06 93 TYR A N 1
ATOM 749 C CA . TYR A 1 93 ? -4.092 0.212 0.249 1.00 89.06 93 TYR A CA 1
ATOM 750 C C . TYR A 1 93 ? -4.650 1.264 1.212 1.00 89.06 93 TYR A C 1
ATOM 752 O O . TYR A 1 93 ? -5.050 0.932 2.326 1.00 89.06 93 TYR A O 1
ATOM 760 N N . VAL A 1 94 ? -4.748 2.523 0.779 1.00 87.06 94 VAL A N 1
ATOM 761 C CA . VAL A 1 94 ? -5.331 3.597 1.597 1.00 87.06 94 VAL A CA 1
ATOM 762 C C . VAL A 1 94 ? -6.828 3.380 1.833 1.00 87.06 94 VAL A C 1
ATOM 764 O O . VAL A 1 94 ? -7.322 3.668 2.921 1.00 87.06 94 VAL A O 1
ATOM 767 N N . ASN A 1 95 ? -7.554 2.832 0.855 1.00 87.81 95 ASN A N 1
ATOM 768 C CA . ASN A 1 95 ? -8.984 2.531 0.992 1.00 87.81 95 ASN A CA 1
ATOM 769 C C . ASN A 1 95 ? -9.273 1.198 1.701 1.00 87.81 95 ASN A C 1
ATOM 771 O O . ASN A 1 95 ? -10.421 0.919 2.053 1.00 87.81 95 ASN A O 1
ATOM 775 N N . TYR A 1 96 ? -8.253 0.379 1.959 1.00 87.44 96 TYR A N 1
ATOM 776 C CA . TYR A 1 96 ? -8.403 -0.925 2.598 1.00 87.44 96 TYR A CA 1
ATOM 777 C C . TYR A 1 96 ? -9.129 -0.877 3.959 1.00 87.44 96 TYR A C 1
ATOM 779 O O . TYR A 1 96 ? -10.045 -1.680 4.163 1.00 87.44 96 TYR A O 1
ATOM 787 N N . PRO A 1 97 ? -8.836 0.069 4.880 1.00 86.06 97 PRO A N 1
ATOM 788 C CA . PRO A 1 97 ? -9.581 0.190 6.133 1.00 86.06 97 PRO A CA 1
ATOM 789 C C . PRO A 1 97 ? -11.076 0.454 5.909 1.00 86.06 97 PRO A C 1
ATOM 791 O O . PRO A 1 97 ? -11.906 -0.150 6.588 1.00 86.06 97 PRO A O 1
ATOM 794 N N . LYS A 1 98 ? -11.433 1.291 4.922 1.00 86.69 98 LYS A N 1
ATOM 795 C CA . LYS A 1 98 ? -12.831 1.604 4.575 1.00 86.69 98 LYS A CA 1
ATOM 796 C C . LYS A 1 98 ? -13.582 0.358 4.097 1.00 86.69 98 LYS A C 1
ATOM 798 O O . LYS A 1 98 ? -14.704 0.107 4.539 1.00 86.69 98 LYS A O 1
ATOM 803 N N . LEU A 1 99 ? -12.938 -0.471 3.272 1.00 87.44 99 LEU A N 1
ATOM 804 C CA . LEU A 1 99 ? -13.494 -1.755 2.825 1.00 87.44 99 LEU A CA 1
ATOM 805 C C . LEU A 1 99 ? -13.746 -2.710 4.003 1.00 87.44 99 LEU A C 1
ATOM 807 O O . LEU A 1 99 ? -14.797 -3.353 4.072 1.00 87.44 99 LEU A O 1
ATOM 811 N N . LEU A 1 100 ? -12.813 -2.768 4.956 1.00 88.62 100 LEU A N 1
ATOM 812 C CA . LEU A 1 100 ? -12.920 -3.637 6.129 1.00 88.62 100 LEU A CA 1
ATOM 813 C C . LEU A 1 100 ? -14.069 -3.214 7.059 1.00 88.62 100 LEU A C 1
ATOM 815 O O . LEU A 1 100 ? -14.795 -4.064 7.579 1.00 88.62 100 LEU A O 1
ATOM 819 N N . ILE A 1 101 ? -14.269 -1.903 7.232 1.00 87.44 101 ILE A N 1
ATOM 820 C CA . ILE A 1 101 ? -15.396 -1.346 7.996 1.00 87.44 101 ILE A CA 1
ATOM 821 C C . ILE A 1 101 ? -16.725 -1.744 7.350 1.00 87.44 101 ILE A C 1
ATOM 823 O O . ILE A 1 101 ? -17.612 -2.227 8.054 1.00 87.44 101 ILE A O 1
ATOM 827 N N . GLY A 1 102 ? -16.855 -1.600 6.027 1.00 86.25 102 GLY A N 1
ATOM 828 C CA . GLY A 1 102 ? -18.079 -1.960 5.306 1.00 86.25 102 GLY A CA 1
ATOM 829 C C . GLY A 1 102 ? -18.443 -3.439 5.461 1.00 86.25 102 GLY A C 1
ATOM 830 O O . GLY A 1 102 ? -19.587 -3.772 5.770 1.00 86.25 102 GLY A O 1
ATOM 831 N N . GLN A 1 103 ? -17.460 -4.338 5.343 1.00 87.56 103 GLN A N 1
ATOM 832 C CA . GLN A 1 103 ? -17.679 -5.772 5.565 1.00 87.56 103 GLN A CA 1
ATOM 833 C C . GLN A 1 103 ? -18.087 -6.086 7.007 1.00 87.56 103 GLN A C 1
ATOM 835 O O . GLN A 1 103 ? -18.945 -6.939 7.239 1.00 87.56 103 GLN A O 1
ATOM 840 N N . LYS A 1 104 ? -17.478 -5.402 7.981 1.00 86.44 104 LYS A N 1
ATOM 841 C CA . LYS A 1 104 ? -17.806 -5.586 9.394 1.00 86.44 104 LYS A CA 1
ATOM 842 C C . LYS A 1 104 ? -19.218 -5.095 9.715 1.00 86.44 104 LYS A C 1
ATOM 844 O O . LYS A 1 104 ? -19.933 -5.808 10.406 1.00 86.44 104 LYS A O 1
ATOM 849 N N . SER A 1 105 ? -19.622 -3.941 9.180 1.00 87.94 105 SER A N 1
ATOM 850 C CA . SER A 1 105 ? -20.990 -3.421 9.311 1.00 87.94 105 SER A CA 1
ATOM 851 C C . SER A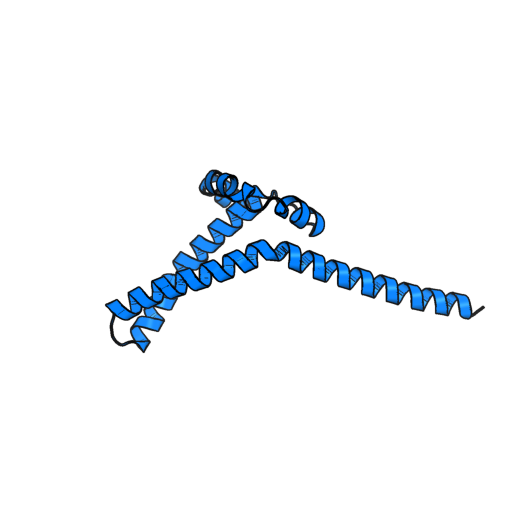 1 105 ? -22.002 -4.424 8.772 1.00 87.94 105 SER A C 1
ATOM 853 O O . SER A 1 105 ? -22.896 -4.834 9.500 1.00 87.94 105 SER A O 1
ATOM 855 N N . LYS A 1 106 ? -21.777 -4.927 7.552 1.00 89.50 106 LYS A N 1
ATOM 856 C CA . LYS A 1 106 ? -22.676 -5.899 6.921 1.00 89.50 106 LYS A CA 1
ATOM 857 C C . LYS A 1 106 ? -22.853 -7.170 7.759 1.00 89.50 106 LYS A C 1
ATOM 859 O O . LYS A 1 106 ? -23.969 -7.634 7.943 1.00 89.50 106 LYS A O 1
ATOM 864 N N . ARG A 1 107 ? -21.765 -7.704 8.330 1.00 87.94 107 ARG A N 1
ATOM 865 C CA . ARG A 1 107 ? -21.844 -8.873 9.226 1.00 87.94 107 ARG A CA 1
ATOM 866 C C . ARG A 1 107 ? -22.641 -8.593 10.498 1.00 87.94 107 ARG A C 1
ATOM 868 O O . ARG A 1 107 ? -23.324 -9.489 10.977 1.00 87.94 107 ARG A O 1
ATOM 875 N N . ILE A 1 108 ? -22.516 -7.392 11.060 1.00 89.00 108 ILE A N 1
ATOM 876 C CA . ILE A 1 108 ? -23.272 -6.996 12.252 1.00 89.00 108 ILE A CA 1
ATOM 877 C C . ILE A 1 108 ? -24.763 -6.904 11.909 1.00 89.00 108 ILE A C 1
ATOM 879 O O . ILE A 1 108 ? -25.578 -7.469 12.633 1.00 89.00 108 ILE A O 1
ATOM 883 N N . ASP A 1 109 ? -25.110 -6.276 10.787 1.00 91.75 109 ASP A N 1
ATOM 884 C CA . ASP A 1 109 ? -26.500 -6.135 10.337 1.00 91.75 109 ASP A CA 1
ATOM 885 C C . ASP A 1 109 ? -27.160 -7.500 10.069 1.00 91.75 109 ASP A C 1
ATOM 887 O O . ASP A 1 109 ? -28.291 -7.746 10.505 1.00 91.75 109 ASP A O 1
ATOM 891 N N . ASP A 1 110 ? -26.429 -8.424 9.435 1.00 91.50 110 ASP A N 1
ATOM 892 C CA . ASP A 1 110 ? -26.884 -9.799 9.193 1.00 91.50 110 ASP A CA 1
ATOM 893 C C . ASP A 1 110 ? -27.138 -10.546 10.519 1.00 91.50 110 ASP A C 1
ATOM 895 O O . ASP A 1 110 ? -28.157 -11.223 10.682 1.00 91.50 110 ASP A O 1
ATOM 899 N N . GLN A 1 111 ? -26.241 -10.395 11.501 1.00 91.75 111 GLN A N 1
ATOM 900 C CA . GLN A 1 111 ? -26.369 -11.027 12.819 1.00 91.75 111 GLN A CA 1
ATOM 901 C C . GLN A 1 111 ? -27.529 -10.457 13.643 1.00 91.75 111 GLN A C 1
ATOM 903 O O . GLN A 1 111 ? -28.248 -11.222 14.289 1.00 91.75 111 GLN A O 1
ATOM 908 N N . ILE A 1 112 ? -27.734 -9.137 13.619 1.00 91.69 112 ILE A N 1
ATOM 909 C CA . ILE A 1 112 ? -28.849 -8.479 14.320 1.00 91.69 112 ILE A CA 1
ATOM 910 C C . ILE A 1 112 ? -30.183 -8.914 13.709 1.00 91.69 112 ILE A C 1
ATOM 912 O O . ILE A 1 112 ? -31.115 -9.257 14.442 1.00 91.69 112 ILE A O 1
ATOM 916 N N . SER A 1 113 ? -30.270 -8.954 12.379 1.00 91.06 113 SER A N 1
ATOM 917 C CA . SER A 1 113 ? -31.474 -9.398 11.670 1.00 91.06 113 SER A CA 1
ATOM 918 C C . SER A 1 113 ? -31.809 -10.855 12.006 1.00 91.06 113 SER A C 1
ATOM 920 O O . SER A 1 113 ? -32.945 -11.165 12.364 1.00 91.06 113 SER A O 1
ATOM 922 N N . PHE A 1 114 ? -30.805 -11.736 11.996 1.00 91.31 114 PHE A N 1
ATOM 923 C CA . PHE A 1 114 ? -30.959 -13.139 12.387 1.00 91.31 114 PHE A CA 1
ATOM 924 C C . PHE A 1 114 ? -31.429 -13.298 13.841 1.00 91.31 114 PHE A C 1
ATOM 926 O O . PHE A 1 114 ? -32.398 -14.011 14.107 1.00 91.31 114 PHE A O 1
ATOM 933 N N . ALA A 1 115 ? -30.791 -12.599 14.786 1.00 91.81 115 ALA A N 1
ATOM 934 C CA . ALA A 1 115 ? -31.175 -12.639 16.196 1.00 91.81 115 ALA A CA 1
ATOM 935 C C . ALA A 1 115 ? -32.613 -12.144 16.416 1.00 91.81 115 ALA A C 1
ATOM 937 O O . ALA A 1 115 ? -33.352 -12.734 17.200 1.00 91.81 115 ALA A O 1
ATOM 938 N N . THR A 1 116 ? -33.030 -11.106 15.689 1.00 92.38 116 THR A N 1
ATOM 939 C CA . THR A 1 116 ? -34.383 -10.537 15.782 1.00 92.38 116 THR A CA 1
ATOM 940 C C . THR A 1 116 ? -35.449 -11.541 15.339 1.00 92.38 116 THR A C 1
ATOM 942 O O . THR A 1 116 ? -36.450 -11.707 16.032 1.00 92.38 116 THR A O 1
ATOM 945 N N . VAL A 1 117 ? -35.217 -12.262 14.236 1.00 91.19 117 VAL A N 1
ATOM 946 C CA . VAL A 1 117 ? -36.124 -13.318 13.742 1.00 91.19 117 VAL A CA 1
ATOM 947 C C . VAL A 1 117 ? -36.181 -14.510 14.702 1.00 91.19 117 VAL A C 1
ATOM 949 O O . VAL A 1 117 ? -37.252 -15.059 14.967 1.00 91.19 117 VAL A O 1
ATOM 952 N N . HIS A 1 118 ? -35.042 -14.914 15.265 1.00 91.00 118 HIS A N 1
ATOM 953 C CA . HIS A 1 118 ? -35.014 -15.995 16.251 1.00 91.00 118 HIS A CA 1
ATOM 954 C C . HIS A 1 118 ? -35.749 -15.621 17.538 1.00 91.00 118 HIS A C 1
ATOM 956 O O . HIS A 1 118 ? -36.544 -16.415 18.042 1.00 91.00 118 HIS A O 1
ATOM 962 N N . LEU A 1 119 ? -35.522 -14.410 18.052 1.00 90.62 119 LEU A N 1
ATOM 963 C CA . LEU A 1 119 ? -36.213 -13.913 19.237 1.00 90.62 119 LEU A CA 1
ATOM 964 C C . LEU A 1 119 ? -37.717 -13.781 18.991 1.00 90.62 119 LEU A C 1
ATOM 966 O O . LEU A 1 119 ? -38.482 -14.235 19.835 1.00 90.62 119 LEU A O 1
ATOM 970 N N . SER A 1 120 ? -38.150 -13.254 17.840 1.00 91.56 120 SER A N 1
ATOM 971 C CA . SER A 1 120 ? -39.580 -13.134 17.525 1.00 91.56 120 SER A CA 1
ATOM 972 C C . SER A 1 120 ? -40.273 -14.499 17.447 1.00 91.56 120 SER A C 1
ATOM 974 O O . SER A 1 120 ? -41.371 -14.670 17.981 1.00 91.56 120 SER A O 1
ATOM 976 N N . THR A 1 121 ? -39.602 -15.500 16.871 1.00 90.50 121 THR A N 1
ATOM 977 C CA . THR A 1 121 ? -40.097 -16.885 16.803 1.00 90.50 121 THR A CA 1
ATOM 978 C C . THR A 1 121 ? -40.223 -17.502 18.199 1.00 90.50 121 THR A C 1
ATOM 980 O O . THR A 1 121 ? -41.249 -18.102 18.524 1.00 90.50 121 THR A O 1
ATOM 983 N N . LEU A 1 122 ? -39.216 -17.307 19.059 1.00 90.56 122 LEU A N 1
ATOM 984 C CA . LEU A 1 122 ? -39.254 -17.771 20.449 1.00 90.56 122 LEU A CA 1
ATOM 985 C C . LEU A 1 122 ? -40.367 -17.088 21.251 1.00 90.56 122 LEU A C 1
ATOM 987 O O . LEU A 1 122 ? -41.048 -17.751 22.030 1.00 90.56 122 LEU A O 1
ATOM 991 N N . THR A 1 123 ? -40.587 -15.787 21.052 1.00 89.12 123 THR A N 1
ATOM 992 C CA . THR A 1 123 ? -41.656 -15.053 21.746 1.00 89.12 123 THR A CA 1
ATOM 993 C C . THR A 1 123 ? -43.051 -15.406 21.240 1.00 89.12 123 THR A C 1
ATOM 995 O O . THR A 1 123 ? -43.994 -15.326 22.016 1.00 89.12 123 THR A O 1
ATOM 998 N N . SER A 1 124 ? -43.189 -15.812 19.974 1.00 83.31 124 SER A N 1
ATOM 999 C CA . SER A 1 124 ? -44.479 -16.173 19.370 1.00 83.31 124 SER A CA 1
ATOM 1000 C C . SER A 1 124 ? -44.915 -17.615 19.658 1.00 83.31 124 SER A C 1
ATOM 1002 O O . SER A 1 124 ? -46.050 -17.965 19.357 1.00 83.31 124 SER A O 1
ATOM 1004 N N . THR A 1 125 ? -44.029 -18.456 20.203 1.00 77.94 125 THR A N 1
ATOM 1005 C CA . THR A 1 125 ? -44.310 -19.871 20.531 1.00 77.94 125 THR A CA 1
ATOM 1006 C C . THR A 1 125 ? -44.837 -20.045 21.973 1.00 77.94 125 THR A C 1
ATOM 1008 O O . THR A 1 125 ? -44.820 -21.142 22.526 1.00 77.94 125 THR A O 1
ATOM 1011 N N . LYS A 1 126 ? -45.304 -18.963 22.605 1.00 51.09 126 LYS A N 1
ATOM 1012 C CA . LYS A 1 126 ? -46.045 -18.968 23.875 1.00 51.09 126 LYS A CA 1
ATOM 1013 C C . LYS A 1 126 ? -47.493 -18.581 23.626 1.00 51.09 126 LYS A C 1
ATOM 1015 O O . LYS A 1 126 ? -48.351 -19.166 24.318 1.00 51.09 126 LYS A O 1
#

Radius of gyration: 22.05 Å; chains: 1; bounding box: 61×36×53 Å

Secondary structure (DSSP, 8-state):
-HHHHHHHHHHHHHHHHHGGG-TTHHHHHHHHT--S-HHHHHHHHHHHHHHHHHHHHHHHHHHHHHHHS-HHHHHHHHHHHHHHHHHHHHHHHHHHHHHHHHHHHHHHHHHHHHHHHHHHHHHHT-

Foldseek 3Di:
DVLLVVLCVPCLVVLVVCVVVPVCLQVLCVLLVPPDHSSSLSSSLVVVLVVLLVVQLVVQLVVQCVVVVDNVVSNVVSVVVSVVVSVVSSVCSSCVSVVSNVVVVVVVVVVVVVVVVVVVVVVVVD

Sequence (126 aa):
MKFAKVSMTFFHPLAEAILPYFPELKSDLKRAGIRLSSVEFLSQGI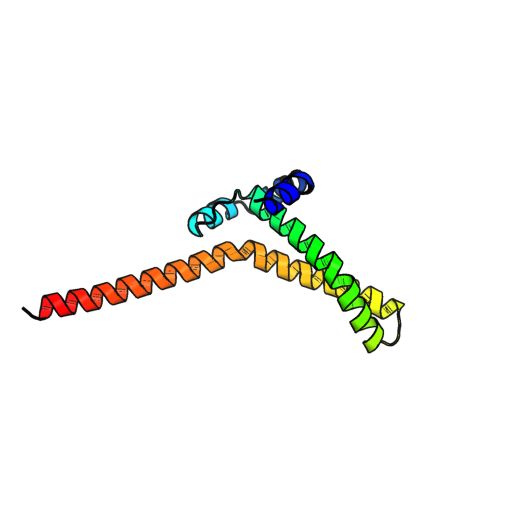LYMLLVFIIGLPVFSVIFAFFLKSFLFGFLSSITTCFFILSIFFILYVNYPKLLIGQKSKRIDDQISFATVHLSTLTSTK

pLDDT: mean 85.93, std 6.98, range [51.09, 92.38]